Pr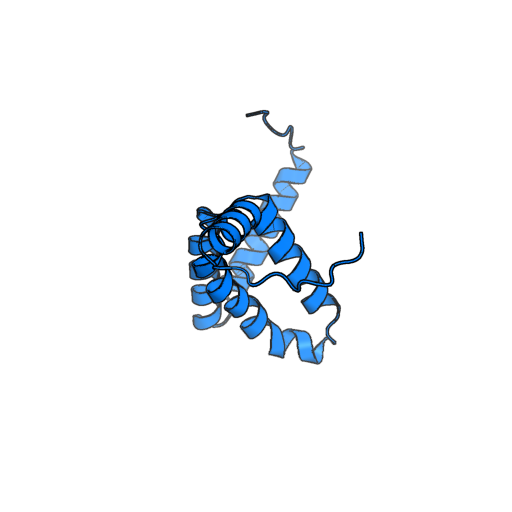otein AF-G2I9K0-F1 (afdb_monomer)

Structure (mmCIF, N/CA/C/O backbone):
data_AF-G2I9K0-F1
#
_entry.id   AF-G2I9K0-F1
#
loop_
_atom_site.group_PDB
_atom_site.id
_atom_site.type_symbol
_atom_site.label_atom_id
_atom_site.label_alt_id
_atom_site.label_comp_id
_atom_site.label_asym_id
_atom_site.label_entity_id
_atom_site.label_seq_id
_atom_site.pdbx_PDB_ins_code
_atom_site.Cartn_x
_atom_site.Cartn_y
_atom_site.Cartn_z
_atom_site.occupancy
_atom_site.B_iso_or_equiv
_atom_site.auth_seq_id
_atom_site.auth_comp_id
_atom_site.auth_asym_id
_atom_site.auth_atom_id
_atom_site.pdbx_PDB_model_num
ATOM 1 N N . MET A 1 1 ? 11.821 20.838 -14.057 1.00 37.53 1 MET A N 1
ATOM 2 C CA . MET A 1 1 ? 10.945 20.585 -12.895 1.00 37.53 1 MET A CA 1
ATOM 3 C C . MET A 1 1 ? 9.956 21.728 -12.799 1.00 37.53 1 MET A C 1
ATOM 5 O O . MET A 1 1 ? 10.338 22.810 -12.375 1.00 37.53 1 MET A O 1
ATOM 9 N N . GLY A 1 2 ? 8.736 21.543 -13.308 1.00 37.66 2 GLY A N 1
ATOM 10 C CA . GLY A 1 2 ? 7.680 22.538 -13.131 1.00 37.66 2 GLY A CA 1
ATOM 11 C C . GLY A 1 2 ? 7.272 22.550 -11.664 1.00 37.66 2 GLY A C 1
ATOM 12 O O . GLY A 1 2 ? 6.924 21.502 -11.129 1.00 37.66 2 GLY A O 1
ATOM 13 N N . TYR A 1 3 ? 7.373 23.703 -11.006 1.00 47.53 3 TYR A N 1
ATOM 14 C CA . TYR A 1 3 ? 6.785 23.887 -9.686 1.00 47.53 3 TYR A CA 1
ATOM 15 C C . TYR A 1 3 ? 5.280 23.670 -9.830 1.00 47.53 3 TYR A C 1
ATOM 17 O O . TYR A 1 3 ? 4.618 24.422 -10.545 1.00 47.53 3 TYR A O 1
ATOM 25 N N . ILE A 1 4 ? 4.750 22.626 -9.194 1.00 54.53 4 ILE A N 1
ATOM 26 C CA . ILE A 1 4 ? 3.307 22.487 -9.014 1.00 54.53 4 ILE A CA 1
ATOM 27 C C . ILE A 1 4 ? 2.878 23.756 -8.272 1.00 54.53 4 ILE A C 1
ATOM 29 O O . ILE A 1 4 ? 3.363 24.021 -7.173 1.00 54.53 4 ILE A O 1
ATOM 33 N N . GLN A 1 5 ? 2.054 24.596 -8.899 1.00 50.75 5 GLN A N 1
ATOM 34 C CA . GLN A 1 5 ? 1.413 25.713 -8.211 1.00 50.75 5 GLN A CA 1
ATOM 35 C C . GLN A 1 5 ? 0.404 25.118 -7.231 1.00 50.75 5 GLN A C 1
ATOM 37 O O . GLN A 1 5 ? -0.751 24.890 -7.574 1.00 50.75 5 GLN A O 1
ATOM 42 N N . THR A 1 6 ? 0.862 24.797 -6.028 1.00 59.81 6 THR A N 1
ATOM 43 C CA . THR A 1 6 ? 0.006 24.284 -4.966 1.00 59.81 6 THR A CA 1
ATOM 44 C C . THR A 1 6 ? -0.641 25.460 -4.243 1.00 59.81 6 THR A C 1
ATOM 46 O O . THR A 1 6 ? 0.048 26.351 -3.739 1.00 59.81 6 THR A O 1
ATOM 49 N N . ASP A 1 7 ? -1.973 25.487 -4.207 1.00 81.38 7 ASP A N 1
ATOM 50 C CA . ASP A 1 7 ? -2.731 26.488 -3.456 1.00 81.38 7 ASP A CA 1
ATOM 51 C C . ASP A 1 7 ? -2.360 26.418 -1.959 1.00 81.38 7 ASP A C 1
ATOM 53 O O . ASP A 1 7 ? -2.166 25.336 -1.399 1.00 81.38 7 ASP A O 1
ATOM 57 N N . LYS A 1 8 ? -2.273 27.570 -1.281 1.00 80.19 8 LYS A N 1
ATOM 58 C CA . LYS A 1 8 ? -1.926 27.646 0.152 1.00 80.19 8 LYS A CA 1
ATOM 59 C C . LYS A 1 8 ? -2.868 26.803 1.009 1.00 80.19 8 LYS A C 1
ATOM 61 O O . LYS A 1 8 ? -2.426 26.196 1.984 1.00 80.19 8 LYS A O 1
ATOM 66 N N . ASN A 1 9 ? -4.144 26.742 0.635 1.00 79.19 9 ASN A N 1
ATOM 67 C CA . ASN A 1 9 ? -5.119 25.920 1.342 1.00 79.19 9 ASN A CA 1
ATOM 68 C C . ASN A 1 9 ? -4.821 24.430 1.157 1.00 79.19 9 ASN A C 1
ATOM 70 O O . ASN A 1 9 ? -4.829 23.688 2.136 1.00 79.19 9 ASN A O 1
ATOM 74 N N . GLN A 1 10 ? -4.476 24.003 -0.059 1.00 74.44 10 GLN A N 1
ATOM 75 C CA . GLN A 1 10 ? -4.105 22.615 -0.343 1.00 74.44 10 GLN A CA 1
ATOM 76 C C . GLN A 1 10 ? -2.858 22.193 0.440 1.00 74.44 10 GLN A C 1
ATOM 78 O O . GLN A 1 10 ? -2.853 21.118 1.034 1.00 74.44 10 GLN A O 1
ATOM 83 N N . LEU A 1 11 ? -1.847 23.064 0.530 1.00 77.38 11 LEU A N 1
ATOM 84 C CA . LEU A 1 11 ? -0.669 22.825 1.370 1.00 77.38 11 LEU A CA 1
ATOM 85 C C . LEU A 1 11 ? -1.035 22.708 2.851 1.00 77.38 11 LEU A C 1
ATOM 87 O O . LEU A 1 11 ? -0.571 21.791 3.518 1.00 77.38 11 LEU A O 1
ATOM 91 N N . SER A 1 12 ? -1.893 23.592 3.373 1.00 77.44 12 SER A N 1
ATOM 92 C CA . SER A 1 12 ? -2.316 23.512 4.779 1.00 77.44 12 SER A CA 1
ATOM 93 C C . SER A 1 12 ? -3.062 22.215 5.100 1.00 77.44 12 SER A C 1
ATOM 95 O O . SER A 1 12 ? -2.845 21.627 6.157 1.00 77.44 12 SER A O 1
ATOM 97 N N . VAL A 1 13 ? -3.897 21.741 4.170 1.00 74.62 13 VAL A N 1
ATOM 98 C CA . VAL A 1 13 ? -4.629 20.481 4.308 1.00 74.62 13 VAL A CA 1
ATOM 99 C C . VAL A 1 13 ? -3.653 19.310 4.270 1.00 74.62 13 VAL A C 1
ATOM 101 O O . VAL A 1 13 ? -3.739 18.435 5.125 1.00 74.62 13 VAL A O 1
ATOM 104 N N . MET A 1 14 ? -2.689 19.322 3.345 1.00 79.94 14 MET A N 1
ATOM 105 C CA . MET A 1 14 ? -1.636 18.309 3.259 1.00 79.94 14 MET A CA 1
ATOM 106 C C . MET A 1 14 ? -0.837 18.213 4.565 1.00 79.94 14 MET A C 1
ATOM 108 O O . MET A 1 14 ? -0.752 17.130 5.133 1.00 79.94 14 MET A O 1
ATOM 112 N N . TYR A 1 15 ? -0.348 19.337 5.101 1.00 76.50 15 TYR A N 1
ATOM 113 C CA . TYR A 1 15 ? 0.402 19.349 6.362 1.00 76.50 15 TYR A CA 1
ATOM 114 C C . TYR A 1 15 ? -0.434 18.887 7.561 1.00 76.50 15 TYR A C 1
ATOM 116 O O . TYR A 1 15 ? 0.066 18.176 8.431 1.00 76.50 15 TYR A O 1
ATOM 124 N N . ALA A 1 16 ? -1.717 19.260 7.618 1.00 79.06 16 ALA A N 1
ATOM 125 C CA . ALA A 1 16 ? -2.613 18.778 8.666 1.00 79.06 16 ALA A CA 1
ATOM 126 C C . ALA A 1 16 ? -2.821 17.256 8.576 1.00 79.06 16 ALA A C 1
ATOM 128 O O . ALA A 1 16 ? -2.829 16.572 9.599 1.00 79.06 16 ALA A O 1
ATOM 129 N N . PHE A 1 17 ? -2.949 16.719 7.360 1.00 72.62 17 PHE A N 1
ATOM 130 C CA . PHE A 1 17 ? -3.028 15.279 7.127 1.00 72.62 17 PHE A CA 1
ATOM 131 C C . PHE A 1 17 ? -1.736 14.556 7.509 1.00 72.62 17 PHE A C 1
ATOM 133 O O . PHE A 1 17 ? -1.806 13.545 8.205 1.00 72.62 17 PHE A O 1
ATOM 140 N N . GLU A 1 18 ? -0.576 15.076 7.107 1.00 78.38 18 GLU A N 1
ATOM 141 C CA . GLU A 1 18 ? 0.732 14.528 7.485 1.00 78.38 18 GLU A CA 1
ATOM 142 C C . GLU A 1 18 ? 0.868 14.439 9.006 1.00 78.38 18 GLU A C 1
ATOM 144 O O . GLU A 1 18 ? 1.174 13.370 9.529 1.00 78.38 18 GLU A O 1
ATOM 149 N N . TYR A 1 19 ? 0.537 15.518 9.721 1.00 77.25 19 TYR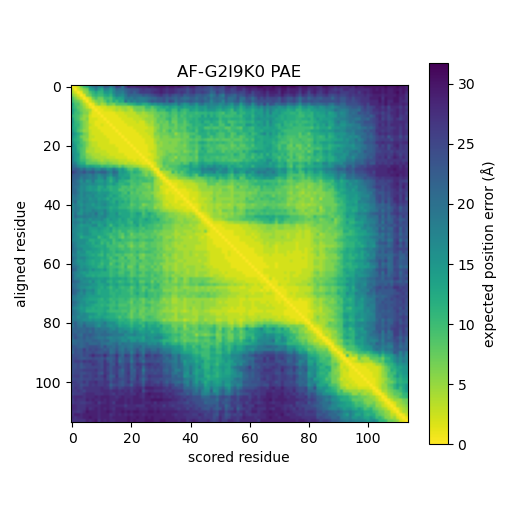 A N 1
ATOM 150 C CA . TYR A 1 19 ? 0.598 15.557 11.181 1.00 77.25 19 TYR A CA 1
ATOM 151 C C . TYR A 1 19 ? -0.328 14.529 11.849 1.00 77.25 19 TYR A C 1
ATOM 153 O O . TYR A 1 19 ? 0.066 13.858 12.807 1.00 77.25 19 TYR A O 1
ATOM 161 N N . LEU A 1 20 ? -1.562 14.384 11.351 1.00 71.62 20 LEU A N 1
ATOM 162 C CA . LEU A 1 20 ? -2.515 13.396 11.867 1.00 71.62 20 LEU A CA 1
ATOM 163 C C . LEU A 1 20 ? -2.014 11.966 11.658 1.00 71.62 20 LEU A C 1
ATOM 165 O O . LEU A 1 20 ? -2.133 11.136 12.561 1.00 71.62 20 LEU A O 1
ATOM 169 N N . ILE A 1 21 ? -1.443 11.685 10.485 1.00 71.88 21 ILE A N 1
ATOM 170 C CA . ILE A 1 21 ? -0.862 10.380 10.178 1.00 71.88 21 ILE A CA 1
ATOM 171 C C . ILE A 1 21 ? 0.343 10.133 11.088 1.00 71.88 21 ILE A C 1
ATOM 173 O O . ILE A 1 21 ? 0.366 9.119 11.778 1.00 71.88 21 ILE A O 1
ATOM 177 N N . GLU A 1 22 ? 1.301 11.056 11.167 1.00 72.62 22 GLU A N 1
ATOM 178 C CA . GLU A 1 22 ? 2.501 10.921 12.004 1.00 72.62 22 GLU A CA 1
ATOM 179 C C . GLU A 1 22 ? 2.153 10.685 13.482 1.00 72.62 22 GLU A C 1
ATOM 181 O O . GLU A 1 22 ? 2.713 9.794 14.129 1.00 72.62 22 GLU A O 1
ATOM 186 N N . SER A 1 23 ? 1.163 11.413 13.999 1.00 72.06 23 SER A N 1
ATOM 187 C CA . SER A 1 23 ? 0.673 11.248 15.370 1.00 72.06 23 SER A CA 1
ATOM 188 C C . SER A 1 23 ? 0.056 9.863 15.584 1.00 72.06 23 SER A C 1
ATOM 190 O O . SER A 1 23 ? 0.443 9.149 16.509 1.00 72.06 23 SER A O 1
ATOM 192 N N . ALA A 1 24 ? -0.828 9.422 14.682 1.00 66.12 24 ALA A N 1
ATOM 193 C CA . ALA A 1 24 ? -1.441 8.095 14.752 1.00 66.12 24 ALA A CA 1
ATOM 194 C C . ALA A 1 24 ? -0.409 6.957 14.635 1.00 66.12 24 ALA A C 1
ATOM 196 O O . ALA A 1 24 ? -0.543 5.916 15.282 1.00 66.12 24 ALA A O 1
ATOM 197 N N . LEU A 1 25 ? 0.643 7.150 13.836 1.00 65.94 25 LEU A N 1
ATOM 198 C CA . LEU A 1 25 ? 1.742 6.193 13.703 1.00 65.94 25 LEU A CA 1
ATOM 199 C C . LEU A 1 25 ? 2.630 6.134 14.944 1.00 65.94 25 LEU A C 1
ATOM 201 O O . LEU A 1 25 ? 3.152 5.068 15.267 1.00 65.94 25 LEU A O 1
ATOM 205 N N . THR A 1 26 ? 2.793 7.260 15.633 1.00 68.50 26 THR A N 1
ATOM 206 C CA . THR A 1 26 ? 3.551 7.348 16.884 1.00 68.50 26 THR A CA 1
ATOM 207 C C . THR A 1 26 ? 2.787 6.713 18.050 1.00 68.50 26 THR A C 1
ATOM 209 O O . THR A 1 26 ? 3.397 6.106 18.929 1.00 68.50 26 THR A O 1
ATOM 212 N N . GLU A 1 27 ? 1.454 6.809 18.042 1.00 67.81 27 GLU A N 1
ATOM 213 C CA . GLU A 1 27 ? 0.569 6.174 19.029 1.00 67.81 27 GLU A CA 1
ATOM 214 C C . GLU A 1 27 ? 0.332 4.677 18.770 1.00 67.81 27 GLU A C 1
ATOM 216 O O . GLU A 1 27 ? 0.048 3.916 19.698 1.00 67.81 27 GLU A O 1
ATOM 221 N N . SER A 1 28 ? 0.458 4.231 17.518 1.00 63.62 28 SER A N 1
ATOM 222 C CA . SER A 1 28 ? 0.413 2.814 17.158 1.00 63.62 28 SER A CA 1
ATOM 223 C C . SER A 1 28 ? 1.579 2.046 17.799 1.00 63.62 28 SER A C 1
ATOM 225 O O . SER A 1 28 ? 2.677 2.576 17.951 1.00 63.62 28 SER A O 1
ATOM 227 N N . GLU A 1 29 ? 1.367 0.763 18.138 1.00 66.00 29 GLU A N 1
ATOM 228 C CA . GLU A 1 29 ? 2.402 -0.119 18.705 1.00 66.00 29 GLU A CA 1
ATOM 229 C C . GLU A 1 29 ? 3.752 0.062 17.984 1.00 66.00 29 GLU A C 1
ATOM 231 O O . GLU A 1 29 ? 3.803 0.045 16.750 1.00 66.00 29 GLU A O 1
ATOM 236 N N . ARG A 1 30 ? 4.848 0.221 18.750 1.00 61.03 30 ARG A N 1
ATOM 237 C CA . ARG A 1 30 ? 6.206 0.532 18.240 1.00 61.03 30 ARG A CA 1
ATOM 238 C C . ARG A 1 30 ? 6.645 -0.349 17.063 1.00 61.03 30 ARG A C 1
ATOM 240 O O . ARG A 1 30 ? 7.400 0.093 16.203 1.00 61.03 30 ARG A O 1
ATOM 247 N N . THR A 1 31 ? 6.175 -1.590 17.022 1.00 62.56 31 THR A N 1
ATOM 248 C CA . THR A 1 31 ? 6.393 -2.550 15.934 1.00 62.56 31 THR A CA 1
ATOM 249 C C . THR A 1 31 ? 5.822 -2.078 14.596 1.00 62.56 31 THR A C 1
ATOM 251 O O . THR A 1 31 ? 6.525 -2.123 13.593 1.00 62.56 31 THR A O 1
ATOM 254 N N . THR A 1 32 ? 4.594 -1.562 14.573 1.00 67.38 32 THR A N 1
ATOM 255 C CA . THR A 1 32 ? 3.931 -1.078 13.351 1.00 67.38 32 THR A CA 1
ATOM 256 C C . THR A 1 32 ? 4.570 0.214 12.836 1.00 67.38 32 THR A C 1
ATOM 258 O O . THR A 1 32 ? 4.722 0.385 11.630 1.00 67.38 32 THR A O 1
ATOM 261 N N . SER A 1 33 ? 5.002 1.100 13.740 1.00 67.00 33 SER A N 1
ATOM 262 C CA . SER A 1 33 ? 5.698 2.346 13.381 1.00 67.00 33 SER A CA 1
ATOM 263 C C . SER A 1 33 ? 7.032 2.072 12.666 1.00 67.00 33 SER A C 1
ATOM 265 O O . SER A 1 33 ? 7.306 2.630 11.602 1.00 67.00 33 SER A O 1
ATOM 267 N N . ASN A 1 34 ? 7.823 1.122 13.178 1.00 71.12 34 ASN A N 1
ATOM 268 C CA . ASN A 1 34 ? 9.075 0.699 12.543 1.00 71.12 34 ASN A CA 1
ATOM 269 C C . ASN A 1 34 ? 8.854 0.045 11.170 1.00 71.12 34 ASN A C 1
ATOM 271 O O . ASN A 1 34 ? 9.609 0.326 10.237 1.00 71.12 34 ASN A O 1
ATOM 275 N N . ASP A 1 35 ? 7.823 -0.798 11.036 1.00 70.88 35 ASP A N 1
ATOM 276 C CA . ASP A 1 35 ? 7.469 -1.445 9.764 1.00 70.88 35 ASP A CA 1
ATOM 277 C C . ASP A 1 35 ? 7.138 -0.395 8.681 1.00 70.88 35 ASP A C 1
ATOM 279 O O . ASP A 1 35 ? 7.546 -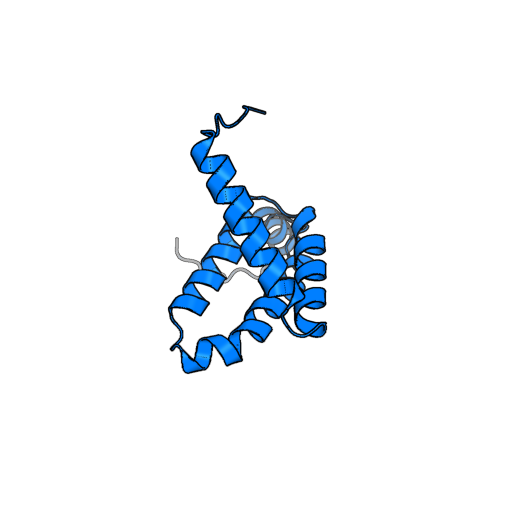0.533 7.524 1.00 70.88 35 ASP A O 1
ATOM 283 N N . ILE A 1 36 ? 6.469 0.700 9.059 1.00 73.00 36 ILE A N 1
ATOM 284 C CA . ILE A 1 36 ? 6.125 1.808 8.154 1.00 73.00 36 ILE A CA 1
ATOM 285 C C . ILE A 1 36 ? 7.353 2.649 7.811 1.00 73.00 36 ILE A C 1
ATOM 287 O O . ILE A 1 36 ? 7.575 2.957 6.643 1.00 73.00 36 ILE A O 1
ATOM 291 N N . MET A 1 37 ? 8.198 2.969 8.790 1.00 73.19 37 MET A N 1
ATOM 292 C CA . MET A 1 37 ? 9.420 3.738 8.547 1.00 73.19 37 MET A CA 1
ATOM 293 C C . MET A 1 37 ? 10.375 3.007 7.591 1.00 73.19 37 MET A C 1
ATOM 295 O O . MET A 1 37 ? 10.938 3.601 6.671 1.00 73.19 37 MET A O 1
ATOM 299 N N . LEU A 1 38 ? 10.527 1.690 7.771 1.00 70.88 38 LEU A N 1
ATOM 300 C CA . LEU A 1 38 ? 11.283 0.842 6.848 1.00 70.88 38 LEU A CA 1
ATOM 301 C C . LEU A 1 38 ? 10.673 0.878 5.451 1.00 70.88 38 LEU A C 1
ATOM 303 O O . LEU A 1 38 ? 11.387 1.051 4.469 1.00 70.8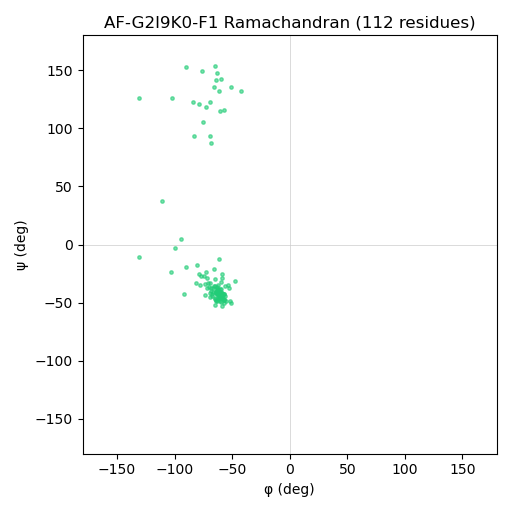8 38 LEU A O 1
ATOM 307 N N . THR A 1 39 ? 9.357 0.749 5.373 1.00 70.69 39 THR A N 1
ATOM 308 C CA . THR A 1 39 ? 8.604 0.797 4.125 1.00 70.69 39 THR A CA 1
ATOM 309 C C . THR A 1 39 ? 8.839 2.103 3.352 1.00 70.69 39 THR A C 1
ATOM 311 O O . THR A 1 39 ? 9.190 2.053 2.174 1.00 70.69 39 THR A O 1
ATOM 314 N N . VAL A 1 40 ? 8.761 3.256 4.024 1.00 70.62 40 VAL A N 1
ATOM 315 C CA . VAL A 1 40 ? 9.064 4.576 3.438 1.00 70.62 40 VAL A CA 1
ATOM 316 C C . VAL A 1 40 ? 10.510 4.645 2.944 1.00 70.62 40 VAL A C 1
ATOM 318 O O . VAL A 1 40 ? 10.770 5.134 1.846 1.00 70.62 40 VAL A O 1
ATOM 321 N N . LYS A 1 41 ? 11.457 4.094 3.709 1.00 72.19 41 LYS A N 1
ATOM 322 C CA . LYS A 1 41 ? 12.867 4.039 3.310 1.00 72.19 41 LYS A CA 1
ATOM 323 C C . LYS A 1 41 ? 13.098 3.200 2.047 1.00 72.19 41 LYS A C 1
ATOM 325 O O . LYS A 1 41 ? 13.961 3.546 1.256 1.00 72.19 41 LYS A O 1
ATOM 330 N N . TYR A 1 42 ? 12.369 2.103 1.844 1.00 68.19 42 TYR A N 1
ATOM 331 C CA . TYR A 1 42 ? 12.479 1.326 0.599 1.00 68.19 42 TYR A CA 1
ATOM 332 C C . TYR A 1 42 ? 11.749 1.985 -0.575 1.00 68.19 42 TYR A C 1
ATOM 334 O O . TYR A 1 42 ? 12.148 1.798 -1.723 1.00 68.19 42 TYR A O 1
ATOM 342 N N . ALA A 1 43 ? 10.707 2.767 -0.296 1.00 68.12 43 ALA A N 1
ATOM 343 C CA . ALA A 1 43 ? 9.973 3.506 -1.312 1.00 68.12 43 ALA A CA 1
ATOM 344 C C . ALA A 1 43 ? 10.755 4.715 -1.860 1.00 68.12 43 ALA A C 1
ATOM 346 O O . ALA A 1 43 ? 10.499 5.109 -2.992 1.00 68.12 43 ALA A O 1
ATOM 347 N N . SER A 1 44 ? 11.728 5.275 -1.124 1.00 68.31 44 SER A N 1
ATOM 348 C CA . SER A 1 44 ? 12.465 6.482 -1.553 1.00 68.31 44 SER A CA 1
ATOM 349 C C . SER A 1 44 ? 13.198 6.335 -2.888 1.00 68.31 44 SER A C 1
ATOM 351 O O . SER A 1 44 ? 13.372 7.322 -3.595 1.00 68.31 44 SER A O 1
ATOM 353 N N . ASP A 1 45 ? 13.612 5.113 -3.227 1.00 66.81 45 ASP A N 1
ATOM 354 C CA . ASP A 1 45 ? 14.330 4.804 -4.470 1.00 66.81 45 ASP A CA 1
ATOM 355 C C . ASP A 1 45 ? 13.386 4.336 -5.600 1.00 66.81 45 ASP A C 1
ATOM 357 O O . ASP A 1 45 ? 13.851 3.916 -6.658 1.00 66.81 45 ASP A O 1
ATOM 361 N N . SER A 1 46 ? 12.066 4.354 -5.377 1.00 67.94 46 SER A N 1
ATOM 362 C CA . SER A 1 46 ? 11.058 3.880 -6.338 1.00 67.94 46 SER A CA 1
ATOM 363 C C . SER A 1 46 ? 10.572 4.994 -7.272 1.00 67.94 46 SER A C 1
ATOM 365 O O . SER A 1 46 ? 10.529 6.162 -6.892 1.00 67.94 46 SER A O 1
ATOM 367 N N . ASP A 1 47 ? 10.132 4.625 -8.481 1.00 72.75 47 ASP A N 1
ATOM 368 C CA . ASP A 1 47 ? 9.418 5.546 -9.381 1.00 72.75 47 ASP A CA 1
ATOM 369 C C . ASP A 1 47 ? 8.073 5.970 -8.760 1.00 72.75 47 ASP A C 1
ATOM 371 O O . ASP A 1 47 ? 7.379 5.151 -8.150 1.00 72.75 47 ASP A O 1
ATOM 375 N N . PHE A 1 48 ? 7.689 7.234 -8.942 1.00 69.94 48 PHE A N 1
ATOM 376 C CA . PHE A 1 48 ? 6.462 7.808 -8.389 1.00 69.94 48 PHE A CA 1
ATOM 377 C C . PHE A 1 48 ? 5.222 7.018 -8.820 1.00 69.94 48 PHE A C 1
ATOM 379 O O . PHE A 1 48 ? 4.411 6.661 -7.971 1.00 69.94 48 PHE A O 1
ATOM 386 N N . ASN A 1 49 ? 5.131 6.652 -10.102 1.00 73.50 49 ASN A N 1
ATOM 387 C CA . ASN A 1 49 ? 4.003 5.870 -10.623 1.00 73.50 49 ASN A CA 1
ATOM 388 C C . ASN A 1 49 ? 3.896 4.502 -9.928 1.00 73.50 49 ASN A C 1
ATOM 390 O O . ASN A 1 49 ? 2.810 4.042 -9.603 1.00 73.50 49 ASN A O 1
ATOM 394 N N . PHE A 1 50 ? 5.034 3.865 -9.629 1.00 73.50 50 PHE A N 1
ATOM 395 C CA . PHE A 1 50 ? 5.046 2.583 -8.925 1.00 73.50 50 PHE A CA 1
ATOM 396 C C . PHE A 1 50 ? 4.586 2.727 -7.470 1.00 73.50 50 PHE A C 1
ATOM 398 O O . PHE A 1 50 ? 3.912 1.839 -6.942 1.00 73.50 50 PHE A O 1
ATOM 405 N N . ILE A 1 51 ? 4.956 3.828 -6.807 1.00 75.19 51 ILE A N 1
ATOM 406 C CA . ILE A 1 51 ? 4.478 4.148 -5.457 1.00 75.19 51 ILE A CA 1
ATOM 407 C C . ILE A 1 51 ? 2.963 4.374 -5.486 1.00 75.19 51 ILE A C 1
ATOM 409 O O . ILE A 1 51 ? 2.256 3.783 -4.671 1.00 75.19 51 ILE A O 1
ATOM 413 N N . GLU A 1 52 ? 2.480 5.176 -6.434 1.00 79.69 52 GLU A N 1
ATOM 414 C CA . GLU A 1 52 ? 1.064 5.502 -6.607 1.00 79.69 52 GLU A CA 1
ATOM 415 C C . GLU A 1 52 ? 0.221 4.241 -6.847 1.00 79.69 52 GLU A C 1
ATOM 417 O O . GLU A 1 52 ? -0.680 3.963 -6.054 1.00 79.69 52 GLU A O 1
ATOM 422 N N . ASP A 1 53 ? 0.587 3.406 -7.824 1.00 79.94 53 ASP A N 1
ATOM 423 C CA . ASP A 1 53 ? -0.126 2.161 -8.149 1.00 79.94 53 ASP A CA 1
ATOM 424 C C . ASP A 1 53 ? -0.176 1.185 -6.961 1.00 79.94 53 ASP A C 1
ATOM 426 O O . ASP A 1 53 ? -1.194 0.533 -6.691 1.00 79.94 53 ASP A O 1
ATOM 430 N N . ASN A 1 54 ? 0.931 1.063 -6.217 1.00 79.00 54 ASN A N 1
ATOM 431 C CA . ASN A 1 54 ? 0.969 0.186 -5.049 1.00 79.00 54 ASN A CA 1
ATOM 432 C C . ASN A 1 54 ? 0.093 0.731 -3.920 1.00 79.00 54 ASN A C 1
ATOM 434 O O . ASN A 1 54 ? -0.665 -0.040 -3.329 1.00 79.00 54 ASN A O 1
ATOM 438 N N . ILE A 1 55 ? 0.173 2.028 -3.614 1.00 82.69 55 ILE A N 1
ATOM 439 C CA . ILE A 1 55 ? -0.664 2.642 -2.578 1.00 82.69 55 ILE A CA 1
ATOM 440 C C . ILE A 1 55 ? -2.141 2.497 -2.948 1.00 82.69 55 ILE A C 1
ATOM 442 O O . ILE A 1 55 ? -2.916 2.010 -2.122 1.00 82.69 55 ILE A O 1
ATOM 446 N N . ASP A 1 56 ? -2.518 2.828 -4.183 1.00 84.00 56 ASP A N 1
ATOM 447 C CA . ASP A 1 56 ? -3.907 2.785 -4.638 1.00 84.00 56 ASP A CA 1
ATOM 448 C C . ASP A 1 56 ? -4.498 1.372 -4.533 1.00 84.00 56 ASP A C 1
ATOM 450 O O . ASP A 1 56 ? -5.545 1.159 -3.916 1.00 84.00 56 ASP A O 1
ATOM 454 N N . SER A 1 57 ? -3.756 0.362 -4.993 1.00 84.50 57 SER A N 1
ATOM 455 C CA . SER A 1 57 ? -4.154 -1.044 -4.885 1.00 84.50 57 SER A CA 1
ATOM 456 C C . SER A 1 57 ? -4.418 -1.487 -3.435 1.00 84.50 57 SER A C 1
ATOM 458 O O . SER A 1 57 ? -5.394 -2.194 -3.160 1.00 84.50 57 SER A O 1
ATOM 460 N N . ARG A 1 58 ? -3.573 -1.076 -2.478 1.00 85.69 58 ARG A N 1
ATOM 461 C CA . ARG A 1 58 ? -3.710 -1.482 -1.066 1.00 85.69 58 ARG A CA 1
ATOM 462 C C . ARG A 1 58 ? -4.812 -0.700 -0.365 1.00 85.69 58 ARG A C 1
ATOM 464 O O . ARG A 1 58 ? -5.523 -1.282 0.455 1.00 85.69 58 ARG A O 1
ATOM 471 N N . CYS A 1 59 ? -4.994 0.570 -0.716 1.00 86.62 59 CYS A N 1
ATOM 472 C CA . CYS A 1 59 ? -6.126 1.376 -0.277 1.00 86.62 59 CYS A CA 1
ATOM 473 C C . CYS A 1 59 ? -7.448 0.769 -0.757 1.00 86.62 59 CYS A C 1
ATOM 475 O O . CYS A 1 59 ? -8.346 0.557 0.058 1.00 86.62 59 CYS A O 1
ATOM 477 N N . CYS A 1 60 ? -7.543 0.390 -2.034 1.00 88.44 60 CYS A N 1
ATOM 478 C CA . CYS A 1 60 ? -8.713 -0.287 -2.590 1.00 88.44 60 CYS A CA 1
ATOM 479 C C . CYS A 1 60 ? -9.031 -1.584 -1.835 1.00 88.44 60 CYS A C 1
ATOM 481 O O . CYS A 1 60 ? -10.172 -1.795 -1.413 1.00 88.44 60 CYS A O 1
ATOM 483 N N . TYR A 1 61 ? -8.019 -2.424 -1.584 1.00 88.94 61 TYR A N 1
ATOM 484 C CA . TYR A 1 61 ? -8.195 -3.632 -0.778 1.00 88.94 61 TYR A CA 1
ATOM 485 C C . TYR A 1 61 ? -8.679 -3.302 0.639 1.00 88.94 61 TYR A C 1
ATOM 487 O O . TYR A 1 61 ? -9.684 -3.852 1.083 1.00 88.94 61 TYR A O 1
ATOM 495 N N . PHE A 1 62 ? -8.037 -2.363 1.336 1.00 89.19 62 PHE A N 1
ATOM 496 C CA . PHE A 1 62 ? -8.420 -1.972 2.694 1.00 89.19 62 PHE A CA 1
ATOM 497 C C . PHE A 1 62 ? -9.865 -1.456 2.778 1.00 89.19 62 PHE A C 1
ATOM 499 O O . PHE A 1 62 ? -10.605 -1.819 3.695 1.00 89.19 62 PHE A O 1
ATOM 506 N N . ILE A 1 63 ? -10.289 -0.643 1.809 1.00 89.44 63 ILE A N 1
ATOM 507 C CA . ILE A 1 63 ? -11.651 -0.104 1.735 1.00 89.44 63 ILE A CA 1
ATOM 508 C C . ILE A 1 63 ? -12.665 -1.225 1.483 1.00 89.44 63 ILE A C 1
ATOM 510 O O . ILE A 1 63 ? -13.739 -1.204 2.088 1.00 89.44 63 ILE A O 1
ATOM 514 N N . SER A 1 64 ? -12.309 -2.225 0.668 1.00 92.12 64 SER A N 1
ATOM 515 C CA . SER A 1 64 ? -13.164 -3.386 0.380 1.00 92.12 64 SER A CA 1
ATOM 516 C C . SER A 1 64 ? -13.419 -4.292 1.595 1.00 92.12 64 SER A C 1
ATOM 518 O O . SER A 1 64 ? -14.406 -5.025 1.620 1.00 92.12 64 SER A O 1
ATOM 520 N N . LEU A 1 65 ? -12.564 -4.229 2.623 1.00 91.50 65 LEU A N 1
ATOM 521 C CA . LEU A 1 65 ? -12.708 -5.030 3.838 1.00 91.50 65 LEU A CA 1
ATOM 522 C C . LEU A 1 65 ? -13.808 -4.492 4.757 1.00 91.50 65 LEU A C 1
ATOM 524 O O . LEU A 1 65 ? -14.012 -3.279 4.883 1.00 91.50 65 LEU A O 1
ATOM 528 N N . SER A 1 66 ? -14.450 -5.403 5.496 1.00 92.50 66 SER A N 1
ATOM 529 C CA . SER A 1 66 ? -15.376 -5.024 6.565 1.00 92.50 66 SER A CA 1
ATOM 530 C C . SER A 1 66 ? -14.641 -4.288 7.701 1.00 92.50 66 SER A C 1
ATOM 532 O O . SER A 1 66 ? -13.446 -4.525 7.920 1.00 92.50 66 SER A O 1
ATOM 534 N N . PRO A 1 67 ? -15.319 -3.417 8.475 1.00 86.69 67 PRO A N 1
ATOM 535 C CA . PRO A 1 67 ? -14.686 -2.657 9.558 1.00 86.69 67 PRO A CA 1
ATOM 536 C C . PRO A 1 67 ? -13.913 -3.524 10.567 1.00 86.69 67 PRO A C 1
ATOM 538 O O . PRO A 1 67 ? -12.825 -3.158 11.010 1.00 86.69 67 PRO A O 1
ATOM 541 N N . GLU A 1 68 ? -14.436 -4.709 10.880 1.00 86.31 68 GLU A N 1
ATOM 542 C CA . GLU A 1 68 ? -13.825 -5.676 11.800 1.00 86.31 68 GLU A CA 1
ATOM 543 C C . GLU A 1 68 ? -12.540 -6.299 11.236 1.00 86.31 68 GLU A C 1
ATOM 545 O O . GLU A 1 68 ? -11.602 -6.608 11.977 1.00 86.31 68 GLU A O 1
ATOM 550 N N . GLN A 1 69 ? -12.485 -6.483 9.915 1.00 84.88 69 GLN A N 1
ATOM 551 C CA . GLN A 1 69 ? -11.331 -7.045 9.220 1.00 84.88 69 GLN A CA 1
ATOM 552 C C . GLN A 1 69 ? -10.244 -6.003 8.974 1.00 84.88 69 GLN A C 1
ATOM 554 O O . GLN A 1 69 ? -9.067 -6.349 9.056 1.00 84.88 69 GLN A O 1
ATOM 559 N N . ARG A 1 70 ? -10.604 -4.733 8.753 1.00 85.00 70 ARG A N 1
ATOM 560 C CA . ARG A 1 70 ? -9.649 -3.634 8.529 1.00 85.00 70 ARG A CA 1
ATOM 561 C C . ARG A 1 70 ? -8.578 -3.575 9.610 1.00 85.00 70 ARG A C 1
ATOM 563 O O . ARG A 1 70 ? -7.394 -3.592 9.296 1.00 85.00 70 ARG A O 1
ATOM 570 N N . LYS A 1 71 ? -8.977 -3.598 10.886 1.00 78.62 71 LYS A N 1
ATOM 571 C CA . LYS A 1 71 ? -8.028 -3.530 12.011 1.00 78.62 71 LYS A CA 1
ATOM 572 C C . LYS A 1 71 ? -7.115 -4.760 12.088 1.00 78.62 71 LYS A C 1
ATOM 574 O O . LYS A 1 71 ? -5.940 -4.623 12.407 1.00 78.62 71 LYS A O 1
ATOM 579 N N . LYS A 1 72 ? -7.635 -5.949 11.760 1.00 82.75 72 LYS A N 1
ATOM 580 C CA . LYS A 1 72 ? -6.862 -7.205 11.746 1.00 82.75 72 LYS A CA 1
ATOM 581 C C . LYS A 1 72 ? -5.870 -7.265 10.582 1.00 82.75 72 LYS A C 1
ATOM 583 O O . LYS A 1 72 ? -4.774 -7.788 10.739 1.00 82.75 72 LYS A O 1
ATOM 588 N N . GLN A 1 73 ? -6.262 -6.743 9.422 1.00 82.88 73 GLN A N 1
ATOM 589 C CA . GLN A 1 73 ? -5.487 -6.825 8.184 1.00 82.88 73 GLN A CA 1
ATOM 590 C C . GLN A 1 73 ? -4.515 -5.656 7.999 1.00 82.88 73 GLN A C 1
ATOM 592 O O . GLN A 1 73 ? -3.552 -5.802 7.253 1.00 82.88 73 GLN A O 1
ATOM 597 N N . LEU A 1 74 ? -4.710 -4.527 8.692 1.00 81.38 74 LEU A N 1
ATOM 598 C CA . LEU A 1 74 ? -3.898 -3.315 8.535 1.00 81.38 74 LEU A CA 1
ATOM 599 C C . LEU A 1 74 ? -2.391 -3.587 8.650 1.00 81.38 74 LEU A C 1
ATOM 601 O O . LEU A 1 74 ? -1.635 -3.199 7.766 1.00 81.38 74 LEU A O 1
ATOM 605 N N . ILE A 1 75 ? -1.959 -4.315 9.683 1.00 77.94 75 ILE A N 1
ATOM 606 C CA . ILE A 1 75 ? -0.538 -4.651 9.881 1.00 77.94 75 ILE A CA 1
ATOM 607 C C . ILE A 1 75 ? -0.015 -5.528 8.733 1.00 77.94 75 ILE A C 1
ATOM 609 O O . ILE A 1 75 ? 1.100 -5.330 8.256 1.00 77.94 75 ILE A O 1
ATOM 613 N N . SER A 1 76 ? -0.818 -6.481 8.252 1.00 81.75 76 SER A N 1
ATOM 614 C CA . SER A 1 76 ? -0.436 -7.343 7.127 1.00 81.75 76 SER A CA 1
ATOM 615 C C . SER A 1 76 ? -0.305 -6.551 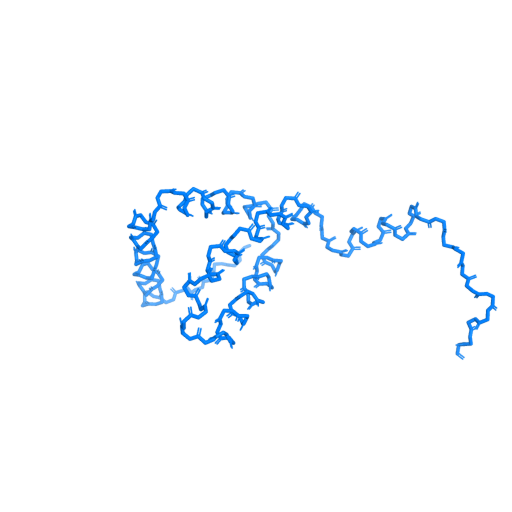5.825 1.00 81.75 76 SER A C 1
ATOM 617 O O . SER A 1 76 ? 0.633 -6.773 5.061 1.00 81.75 76 SER A O 1
ATOM 619 N N . ILE A 1 77 ? -1.216 -5.605 5.583 1.00 83.44 77 ILE A N 1
ATOM 620 C CA . ILE A 1 77 ? -1.182 -4.712 4.420 1.00 83.44 77 ILE A CA 1
ATOM 621 C C . ILE A 1 77 ? 0.080 -3.849 4.476 1.00 83.44 77 ILE A C 1
ATOM 623 O O . ILE A 1 77 ? 0.841 -3.823 3.511 1.00 83.44 77 ILE A O 1
ATOM 627 N N . VAL A 1 78 ? 0.356 -3.235 5.629 1.00 78.69 78 VAL A N 1
ATOM 628 C CA . VAL A 1 78 ? 1.562 -2.432 5.871 1.00 78.69 78 VAL A CA 1
ATOM 629 C C . VAL A 1 78 ? 2.841 -3.241 5.644 1.00 78.69 78 VAL A C 1
ATOM 631 O O . VAL A 1 78 ? 3.763 -2.758 5.003 1.00 78.69 78 VAL A O 1
ATOM 634 N N . ARG A 1 79 ? 2.910 -4.494 6.102 1.00 75.75 79 ARG A N 1
ATOM 635 C CA . ARG A 1 79 ? 4.093 -5.349 5.899 1.00 75.75 79 ARG A CA 1
ATOM 636 C C . ARG A 1 79 ? 4.267 -5.831 4.463 1.00 75.75 79 ARG A C 1
ATOM 638 O O . ARG A 1 79 ? 5.396 -6.062 4.034 1.00 75.75 79 ARG A O 1
ATOM 645 N N . SER A 1 80 ? 3.177 -5.982 3.708 1.00 76.94 80 SER A N 1
ATOM 646 C CA . SER A 1 80 ? 3.236 -6.446 2.313 1.00 76.94 80 SER A CA 1
ATOM 647 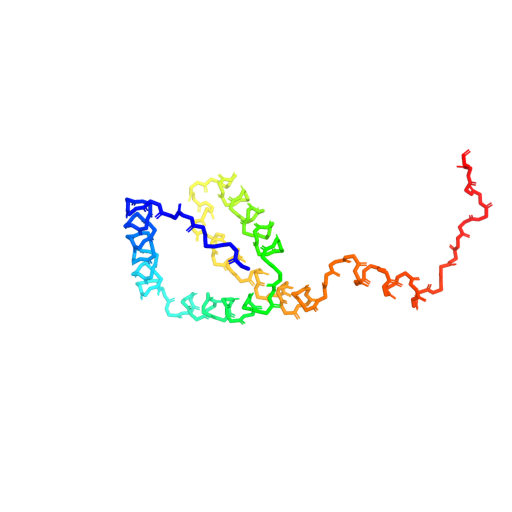C C . SER A 1 80 ? 4.082 -5.526 1.429 1.00 76.94 80 SER A C 1
ATOM 649 O O . SER A 1 80 ? 4.790 -5.985 0.530 1.00 76.94 80 SER A O 1
ATOM 651 N N . PHE A 1 81 ? 4.072 -4.237 1.751 1.00 72.62 81 PHE A N 1
ATOM 652 C CA . PHE A 1 81 ? 4.835 -3.200 1.088 1.00 72.62 81 PHE A CA 1
ATOM 653 C C . PHE A 1 81 ? 6.354 -3.427 1.141 1.00 72.62 81 PHE A C 1
ATOM 655 O O . PHE A 1 81 ? 7.019 -3.342 0.110 1.00 72.62 81 PHE A O 1
ATOM 662 N N . HIS A 1 82 ? 6.903 -3.801 2.302 1.00 66.81 82 HIS A N 1
ATOM 663 C CA . HIS A 1 82 ? 8.338 -4.070 2.480 1.00 66.81 82 HIS A CA 1
ATOM 664 C C . HIS A 1 82 ? 8.852 -5.162 1.527 1.00 66.81 82 HIS A C 1
ATOM 666 O O . HIS A 1 82 ? 9.843 -4.968 0.819 1.00 66.81 82 HIS A O 1
ATOM 672 N N . SER A 1 83 ? 8.124 -6.281 1.448 1.00 62.00 83 SER A N 1
ATOM 673 C CA . SER A 1 83 ? 8.511 -7.442 0.634 1.00 62.00 83 SER A CA 1
ATOM 674 C C . SER A 1 83 ? 8.538 -7.159 -0.873 1.00 62.00 83 SER A C 1
ATOM 676 O O . SER A 1 83 ? 9.319 -7.765 -1.611 1.00 62.00 83 SER A O 1
ATOM 678 N N . LEU A 1 84 ? 7.697 -6.230 -1.334 1.00 62.22 84 LEU A N 1
ATOM 679 C CA . LEU A 1 84 ? 7.547 -5.900 -2.747 1.00 62.22 84 LEU A CA 1
ATOM 680 C C . LEU A 1 84 ? 8.469 -4.757 -3.162 1.00 62.22 84 LEU A C 1
ATOM 682 O O . LEU A 1 84 ? 9.136 -4.873 -4.190 1.00 62.22 84 LEU A O 1
ATOM 686 N N . TRP A 1 85 ? 8.594 -3.704 -2.352 1.00 67.12 85 TRP A N 1
ATOM 687 C CA . TRP A 1 85 ? 9.507 -2.604 -2.664 1.00 67.12 85 TRP A CA 1
ATOM 688 C C . TRP A 1 85 ? 10.960 -3.080 -2.730 1.00 67.12 85 TRP A C 1
ATOM 690 O O . TRP A 1 85 ? 11.638 -2.810 -3.715 1.00 67.12 85 TRP A O 1
ATOM 700 N N . GLY A 1 86 ? 11.421 -3.921 -1.800 1.00 59.47 86 GLY A N 1
ATOM 701 C CA . GLY A 1 86 ? 12.782 -4.471 -1.871 1.00 59.47 86 GLY A CA 1
ATOM 702 C C . GLY A 1 86 ? 13.088 -5.282 -3.146 1.00 59.47 86 GLY A C 1
ATOM 703 O O . GLY A 1 86 ? 14.246 -5.364 -3.551 1.00 59.47 86 GLY A O 1
ATOM 704 N N . LYS A 1 87 ? 12.066 -5.867 -3.793 1.00 60.03 87 LYS A N 1
ATOM 705 C CA . LYS A 1 87 ? 12.209 -6.789 -4.938 1.00 60.03 87 LYS A CA 1
ATOM 706 C C . LYS A 1 87 ? 11.885 -6.161 -6.302 1.00 60.03 87 LYS A C 1
ATOM 708 O O . LYS A 1 87 ? 12.339 -6.678 -7.327 1.00 60.03 87 LYS A O 1
ATOM 713 N N . TYR A 1 88 ? 11.085 -5.095 -6.325 1.00 57.62 88 TYR A N 1
ATOM 714 C CA . TYR A 1 88 ? 10.540 -4.509 -7.556 1.00 57.62 88 TYR A CA 1
ATOM 715 C C . TYR A 1 88 ? 10.718 -2.985 -7.658 1.00 57.62 88 TYR A C 1
ATOM 717 O O . TYR A 1 88 ? 10.545 -2.454 -8.744 1.00 57.62 88 TYR A O 1
ATOM 725 N N . ALA A 1 89 ? 11.126 -2.280 -6.594 1.00 57.62 89 ALA A N 1
ATOM 726 C CA . ALA A 1 89 ? 11.360 -0.828 -6.647 1.00 57.62 89 ALA A CA 1
ATOM 727 C C . ALA A 1 89 ? 12.510 -0.419 -7.576 1.00 57.62 89 ALA A C 1
ATOM 729 O O . ALA A 1 89 ? 12.470 0.645 -8.184 1.00 57.62 89 ALA A O 1
ATOM 730 N N . ARG A 1 90 ? 13.566 -1.243 -7.639 1.00 56.47 90 ARG A N 1
ATOM 731 C CA . ARG A 1 90 ? 14.833 -0.874 -8.292 1.00 56.47 90 ARG A CA 1
ATOM 732 C C . ARG A 1 90 ? 14.821 -1.012 -9.812 1.00 56.47 90 ARG A C 1
ATOM 734 O O . ARG A 1 90 ? 15.685 -0.439 -10.464 1.00 56.47 90 ARG A O 1
ATOM 741 N N . GLU A 1 91 ? 13.874 -1.753 -10.379 1.00 58.06 91 GLU A N 1
ATOM 742 C CA . GLU A 1 91 ? 13.756 -1.932 -11.827 1.00 58.06 91 GLU A CA 1
ATOM 743 C C . GLU A 1 91 ? 12.318 -1.669 -12.250 1.00 58.06 91 GLU A C 1
ATOM 745 O O . GLU A 1 91 ? 11.397 -2.305 -11.737 1.00 58.06 91 GLU A O 1
ATOM 750 N N . LYS A 1 92 ? 12.124 -0.764 -13.220 1.00 61.00 92 LYS A N 1
ATOM 751 C CA . LYS A 1 92 ? 10.820 -0.604 -13.872 1.00 61.00 92 LYS A CA 1
ATOM 752 C C . LYS A 1 92 ? 10.332 -1.971 -14.333 1.00 61.00 92 LYS A C 1
ATOM 754 O O . LYS A 1 92 ? 11.103 -2.739 -14.908 1.00 61.00 92 LYS A O 1
ATOM 759 N N . GLN A 1 93 ? 9.059 -2.257 -14.083 1.00 58.53 93 GLN A N 1
ATOM 760 C CA . GLN A 1 93 ? 8.452 -3.558 -14.355 1.00 58.53 93 GLN A CA 1
ATOM 761 C C . GLN A 1 93 ? 8.663 -3.987 -15.818 1.00 58.53 93 GLN A C 1
ATOM 763 O O . GLN A 1 93 ? 8.976 -5.149 -16.068 1.00 58.53 93 GLN A O 1
ATOM 768 N N . ASP A 1 94 ? 8.651 -3.024 -16.744 1.00 59.06 94 ASP A N 1
ATOM 769 C CA . ASP A 1 94 ? 8.951 -3.216 -18.168 1.00 59.06 94 ASP A CA 1
ATOM 770 C C . ASP A 1 94 ? 10.399 -3.655 -18.424 1.00 59.06 94 ASP A C 1
ATOM 772 O O . ASP A 1 94 ? 10.640 -4.547 -19.230 1.00 59.06 94 ASP A O 1
ATOM 776 N N . ILE A 1 95 ? 11.372 -3.062 -17.721 1.00 65.69 95 ILE A N 1
ATOM 777 C CA . ILE A 1 95 ? 12.804 -3.388 -17.840 1.00 65.69 95 ILE A CA 1
ATOM 778 C C . ILE A 1 95 ? 13.066 -4.777 -17.265 1.00 65.69 95 ILE A C 1
ATOM 780 O O . ILE A 1 95 ? 13.795 -5.566 -17.861 1.00 65.69 95 ILE A O 1
ATOM 784 N N . LYS A 1 96 ? 12.436 -5.097 -16.133 1.00 64.81 96 LYS A N 1
ATOM 785 C CA . LYS A 1 96 ? 12.527 -6.419 -15.517 1.00 64.81 96 LYS A CA 1
ATOM 786 C C . LYS A 1 96 ? 11.912 -7.494 -16.408 1.00 64.81 96 LYS A C 1
ATOM 788 O O . LYS A 1 96 ? 12.559 -8.508 -16.640 1.00 64.81 96 LYS A O 1
ATOM 793 N N . MET A 1 97 ? 10.715 -7.253 -16.953 1.00 62.03 97 MET A N 1
ATOM 794 C CA . MET A 1 97 ? 10.093 -8.147 -17.933 1.00 62.03 97 MET A CA 1
ATOM 795 C C . MET A 1 97 ? 10.972 -8.312 -19.169 1.00 62.03 97 MET A C 1
ATOM 797 O O . MET A 1 97 ? 11.196 -9.441 -19.584 1.00 62.03 97 MET A O 1
ATOM 801 N N . LEU A 1 98 ? 11.523 -7.227 -19.725 1.00 68.44 98 LEU A N 1
ATOM 802 C CA . LEU A 1 98 ? 12.447 -7.319 -20.858 1.00 68.44 98 LEU A CA 1
ATOM 803 C C . LEU A 1 98 ? 13.678 -8.161 -20.513 1.00 68.44 98 LEU A C 1
ATOM 805 O O . LEU A 1 98 ? 14.073 -9.021 -21.292 1.00 68.44 98 LEU A O 1
ATOM 809 N N . ASN A 1 99 ? 14.283 -7.931 -19.349 1.00 70.94 99 ASN A N 1
ATOM 810 C CA . ASN A 1 99 ? 15.460 -8.667 -18.899 1.00 70.94 99 ASN A CA 1
ATOM 811 C C . ASN A 1 99 ? 15.144 -10.149 -18.681 1.00 70.94 99 ASN A C 1
ATOM 813 O O . ASN A 1 99 ? 15.931 -11.005 -19.071 1.00 70.94 99 ASN A O 1
ATOM 817 N N . GLU A 1 100 ? 14.000 -10.470 -18.090 1.00 73.44 100 GLU A N 1
ATOM 818 C CA . GLU A 1 100 ? 13.563 -11.846 -17.864 1.00 73.44 100 GLU A CA 1
ATOM 819 C C . GLU A 1 100 ? 13.221 -12.532 -19.193 1.00 73.44 100 GLU A C 1
ATOM 821 O O . GLU A 1 100 ? 13.637 -13.665 -19.426 1.00 73.44 100 GLU A O 1
ATOM 826 N N . MET A 1 101 ? 12.582 -11.821 -20.127 1.00 71.50 101 MET A N 1
ATOM 827 C CA . MET A 1 101 ? 12.323 -12.318 -21.478 1.00 71.50 101 MET A CA 1
ATOM 828 C C . MET A 1 101 ? 13.617 -12.574 -22.257 1.00 71.50 101 MET A C 1
ATOM 830 O O . MET A 1 101 ? 13.734 -13.610 -22.902 1.00 71.50 101 MET A O 1
ATOM 834 N N . ASN A 1 102 ? 14.595 -11.674 -22.167 1.00 76.69 102 ASN A N 1
ATOM 835 C CA . ASN A 1 102 ? 15.860 -11.782 -22.894 1.00 76.69 102 ASN A CA 1
ATOM 836 C C . ASN A 1 102 ? 16.803 -12.847 -22.314 1.00 76.69 102 ASN A C 1
ATOM 838 O O . ASN A 1 102 ? 17.623 -13.393 -23.048 1.00 76.69 102 ASN A O 1
ATOM 842 N N . ASN A 1 103 ? 16.702 -13.141 -21.015 1.00 76.06 103 ASN A N 1
ATOM 843 C CA . ASN A 1 103 ? 17.573 -14.103 -20.331 1.00 76.06 103 ASN A CA 1
ATOM 844 C C . ASN A 1 103 ? 16.935 -15.486 -20.131 1.00 76.06 103 ASN A C 1
ATOM 846 O O . ASN A 1 103 ? 17.598 -16.395 -19.632 1.00 76.06 103 ASN A O 1
ATOM 850 N N . THR A 1 104 ? 15.671 -15.666 -20.517 1.00 75.56 104 THR A N 1
ATOM 851 C CA . THR A 1 104 ? 14.994 -16.966 -20.461 1.00 75.56 104 THR A CA 1
ATOM 852 C C . THR A 1 104 ? 14.950 -17.577 -21.855 1.00 75.56 104 THR A C 1
ATOM 854 O O . THR A 1 104 ? 14.458 -16.964 -22.800 1.00 75.56 104 THR A O 1
ATOM 857 N N . SER A 1 105 ? 15.441 -18.808 -21.998 1.00 74.06 105 SER A N 1
ATOM 858 C CA . SER A 1 105 ? 15.290 -19.583 -23.231 1.00 74.06 105 SER A CA 1
ATOM 859 C C . SER A 1 105 ? 13.821 -19.971 -23.408 1.00 74.06 105 SER A C 1
ATOM 861 O O . SER A 1 105 ? 13.369 -20.979 -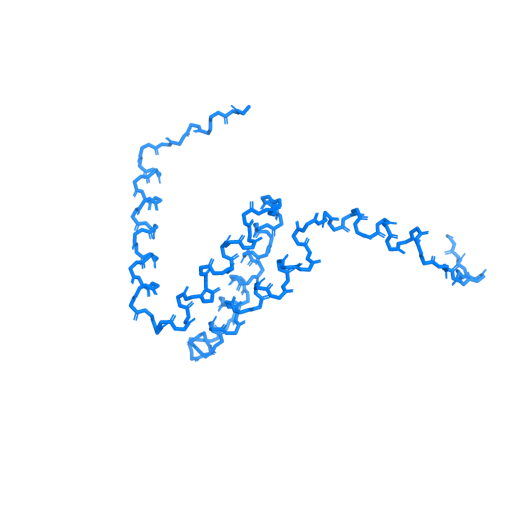22.864 1.00 74.06 105 SER A O 1
ATOM 863 N N . TRP A 1 106 ? 13.051 -19.161 -24.134 1.00 67.19 106 TRP A N 1
ATOM 864 C CA . TRP A 1 106 ? 11.651 -19.467 -24.415 1.00 67.19 106 TRP A CA 1
ATOM 865 C C . TRP A 1 106 ? 11.552 -20.602 -25.428 1.00 67.19 106 TRP A C 1
ATOM 867 O O . TRP A 1 106 ? 11.983 -20.472 -26.574 1.00 67.19 106 TRP A O 1
ATOM 877 N N . VAL A 1 107 ? 10.947 -21.712 -25.012 1.00 70.81 107 VAL A N 1
ATOM 878 C CA . VAL A 1 107 ? 10.440 -22.720 -25.944 1.00 70.81 107 VAL A CA 1
ATOM 879 C C . VAL A 1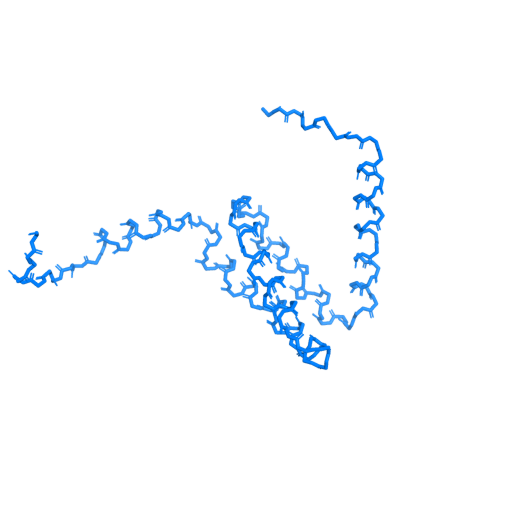 107 ? 9.067 -22.236 -26.383 1.00 70.81 107 VAL A C 1
ATOM 881 O O . VAL A 1 107 ? 8.073 -22.429 -25.683 1.00 70.81 107 VAL A O 1
ATOM 884 N N . TRP A 1 108 ? 9.027 -21.520 -27.502 1.00 62.06 108 TRP A N 1
ATOM 885 C CA . TRP A 1 108 ? 7.760 -21.121 -28.096 1.00 62.06 108 TRP A CA 1
ATOM 886 C C . TRP A 1 108 ? 7.018 -22.371 -28.585 1.00 62.06 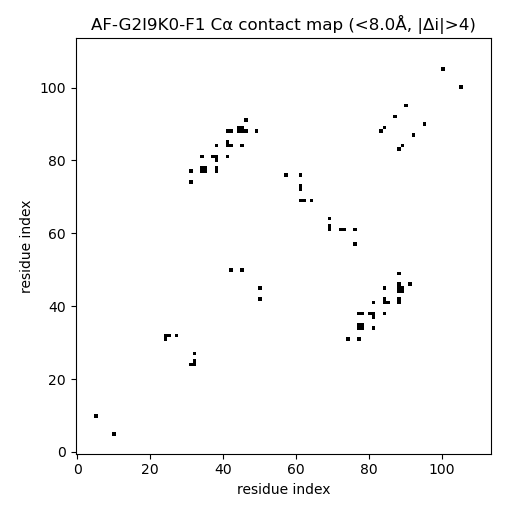108 TRP A C 1
ATOM 888 O O . TRP A 1 108 ? 7.645 -23.244 -29.185 1.00 62.06 108 TRP A O 1
ATOM 898 N N . PRO A 1 109 ? 5.705 -22.495 -28.334 1.00 72.06 109 PRO A N 1
ATOM 899 C CA . PRO A 1 109 ? 4.917 -23.558 -28.934 1.00 72.06 109 PRO A CA 1
ATOM 900 C C . PRO A 1 109 ? 4.948 -23.418 -30.457 1.00 72.06 109 PRO A C 1
ATOM 902 O O . PRO A 1 109 ? 4.656 -22.343 -30.977 1.00 72.06 109 PRO A O 1
ATOM 905 N N . ASP A 1 110 ? 5.214 -24.509 -31.174 1.00 74.44 110 ASP A N 1
ATOM 906 C CA . ASP A 1 110 ? 5.250 -24.518 -32.647 1.00 74.44 110 ASP A CA 1
ATOM 907 C C . ASP A 1 110 ? 3.897 -24.148 -33.296 1.00 74.44 110 ASP A C 1
ATOM 909 O O . ASP A 1 110 ? 3.822 -23.865 -34.489 1.00 74.44 110 ASP A O 1
ATOM 913 N N . ASN A 1 111 ? 2.819 -24.116 -32.505 1.00 77.31 111 ASN A N 1
ATOM 914 C CA . ASN A 1 111 ? 1.439 -23.978 -32.968 1.00 77.31 111 ASN A CA 1
ATOM 915 C C . ASN A 1 111 ? 0.807 -22.626 -32.590 1.00 77.31 111 ASN A C 1
ATOM 917 O O . ASN A 1 111 ? -0.371 -22.575 -32.227 1.00 77.31 111 ASN A O 1
ATOM 921 N N . ILE A 1 112 ? 1.566 -21.529 -32.626 1.00 71.94 112 ILE A N 1
ATOM 922 C CA . ILE A 1 112 ? 0.972 -20.194 -32.472 1.00 71.94 112 ILE A CA 1
ATOM 923 C C . ILE A 1 112 ? 0.267 -19.829 -33.785 1.00 71.94 112 ILE A C 1
ATOM 925 O O . ILE A 1 112 ? 0.914 -19.506 -34.779 1.00 71.94 112 ILE A O 1
ATOM 929 N N . ASN A 1 113 ? -1.066 -19.885 -33.785 1.00 60.78 113 ASN A N 1
ATOM 930 C CA . ASN A 1 113 ? -1.874 -19.294 -34.850 1.00 60.78 113 ASN A CA 1
ATOM 931 C C . ASN A 1 113 ? -1.966 -17.779 -34.627 1.00 60.78 113 ASN A C 1
ATOM 933 O O . ASN A 1 113 ? -2.437 -17.345 -33.573 1.00 60.78 113 ASN A O 1
ATOM 937 N N . TRP A 1 114 ? -1.502 -17.020 -35.620 1.00 59.00 114 TRP A N 1
ATOM 938 C CA . TRP A 1 114 ? -1.581 -15.559 -35.698 1.00 59.00 114 TRP A CA 1
ATOM 939 C C . TRP A 1 114 ? -2.937 -15.091 -36.224 1.00 59.00 114 TRP A C 1
ATOM 941 O O . TRP A 1 114 ? -3.476 -15.764 -37.134 1.00 59.00 114 TRP A O 1
#

InterPro domains:
  IPR054199 Protein of unknown function DUF6904 [PF21845] (3-114)

Foldseek 3Di:
DDDPPQDPVNVVVVVVVVVVVVVVLVVPDPVLVVLQVLLVVLLVLADPVVVVVLVVVLVVVLVPDDPVVNVVCVSVSSNVSNVCSVPDRNDPPVRVVVVCVVPDPDPDDPDDDD

pLDDT: mean 72.0, std 10.4, range [37.53, 92.5]

Organism: Escherichia coli (NCBI:txid562)

Radius of gyration: 19.47 Å; Cα contacts (8 Å, |Δi|>4): 46; chains: 1; bounding box: 33×52×55 Å

Secondary structure (DSSP, 8-state):
-------HHHHHHHHHHHHHHHHHHHHS-HHHHHHHHHHHHHHTTS-HHHHHHHHHHHHHHHHHS-HHHHHHHHHHHHHHHHHHHHHHTTS-HHHHHHHHHHHS-----TT---

Sequence (114 aa):
MGYIQTDKNQLSVMYAFEYLIESALTESERTTSNDIMLTVKYASDSDFNFIEDNIDSRCCYFISLSPEQRKKQLISIVRSFHSLWGKYAREKQDIKMLNEMNNTSWVWPDNINW

Solvent-accessible surface area (backbone atoms only — not comparable to full-atom values): 6799 Å² total; per-residue (Å²): 133,83,78,77,86,70,52,71,67,57,52,52,52,50,53,52,50,52,51,54,50,54,50,53,39,68,72,37,60,71,67,61,35,50,48,48,53,52,31,53,64,45,46,71,72,31,55,66,67,61,53,50,54,52,51,51,55,51,51,53,52,50,67,73,42,55,80,80,48,34,73,71,43,46,64,57,58,56,52,52,48,44,69,45,31,78,74,48,31,88,42,59,68,68,58,47,50,50,52,52,58,74,74,44,89,77,82,73,71,94,79,74,83,130

Mean predicted aligned error: 13.49 Å